Protein AF-A0A5Q0SIQ6-F1 (afdb_monomer_lite)

Secondary structure (DSSP, 8-state):
----------HHHHHHHHHHHHHHHHHHHHHHHTSPPPGGGEEEEEEEETTTEEEEEEEETTTTEEEEEEE-SS-EEEEE-S--------

Structure (mmCIF, N/CA/C/O backbone):
data_AF-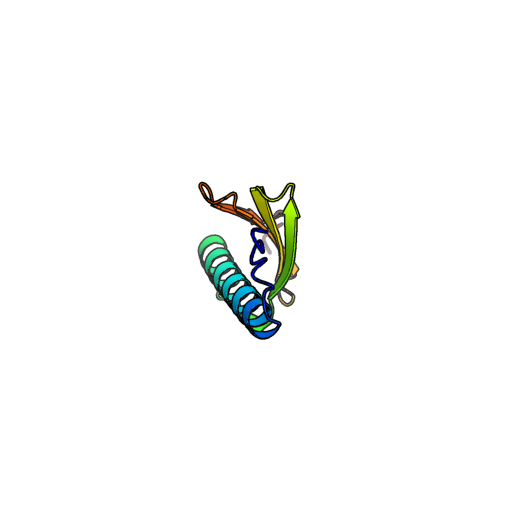A0A5Q0SIQ6-F1
#
_entry.id   AF-A0A5Q0SIQ6-F1
#
loop_
_atom_site.group_PDB
_atom_site.id
_atom_site.type_symbol
_atom_site.label_atom_id
_atom_site.label_alt_id
_atom_site.label_comp_id
_atom_site.label_asym_id
_atom_site.label_entity_id
_atom_site.label_seq_id
_atom_site.pdbx_PDB_ins_code
_atom_site.Cartn_x
_atom_site.Cartn_y
_atom_site.Cartn_z
_atom_site.occupancy
_atom_site.B_iso_or_equiv
_atom_site.auth_seq_id
_atom_site.auth_comp_id
_atom_site.auth_asym_id
_atom_site.auth_atom_id
_atom_site.pdbx_PDB_model_num
ATOM 1 N N . MET A 1 1 ? 24.413 8.562 -33.497 1.00 39.94 1 MET A N 1
ATOM 2 C CA . MET A 1 1 ? 23.026 8.514 -32.992 1.00 39.94 1 MET A CA 1
ATOM 3 C C . MET A 1 1 ? 23.111 8.096 -31.541 1.00 39.94 1 MET A C 1
ATOM 5 O O . MET A 1 1 ? 23.670 7.040 -31.284 1.00 39.94 1 MET A O 1
ATOM 9 N N . ALA A 1 2 ? 22.685 8.945 -30.608 1.00 39.97 2 ALA A N 1
ATOM 10 C CA . ALA A 1 2 ? 22.568 8.538 -29.214 1.00 39.97 2 ALA A CA 1
ATOM 11 C C . ALA A 1 2 ? 21.343 7.620 -29.117 1.00 39.97 2 ALA A C 1
ATOM 13 O O . ALA A 1 2 ? 20.226 8.076 -29.347 1.00 39.97 2 ALA A O 1
ATOM 14 N N . MET A 1 3 ? 21.563 6.327 -28.872 1.00 44.72 3 MET A N 1
ATOM 15 C CA . MET A 1 3 ? 20.512 5.469 -28.337 1.00 44.72 3 MET A CA 1
ATOM 16 C C . MET A 1 3 ? 20.236 5.988 -26.929 1.00 44.72 3 MET A C 1
ATOM 18 O O . MET A 1 3 ? 21.094 5.908 -26.055 1.00 44.72 3 MET A O 1
A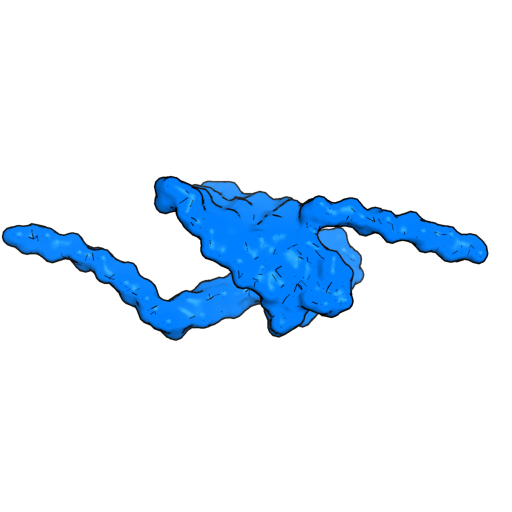TOM 22 N N . THR A 1 4 ? 19.089 6.626 -26.731 1.00 48.84 4 THR A N 1
ATOM 23 C CA . THR A 1 4 ? 18.555 6.827 -25.389 1.00 48.84 4 THR A CA 1
ATOM 24 C C . THR A 1 4 ? 18.146 5.451 -24.891 1.00 48.84 4 THR A C 1
ATOM 26 O O . THR A 1 4 ? 17.145 4.911 -25.356 1.00 48.84 4 THR A O 1
ATOM 29 N N . ASP A 1 5 ? 18.960 4.869 -24.012 1.00 44.09 5 ASP A N 1
ATOM 30 C CA . ASP A 1 5 ? 18.602 3.679 -23.246 1.00 44.09 5 ASP A CA 1
ATOM 31 C C . ASP A 1 5 ? 17.397 4.030 -22.362 1.00 44.09 5 ASP A C 1
ATOM 33 O O . ASP A 1 5 ? 17.531 4.474 -21.220 1.00 44.09 5 ASP A O 1
ATOM 37 N N . GLU A 1 6 ? 16.191 3.887 -22.909 1.00 52.34 6 GLU A N 1
ATOM 38 C CA . GLU A 1 6 ? 14.996 3.756 -22.089 1.00 52.34 6 GLU A CA 1
ATOM 39 C C . GLU A 1 6 ? 15.125 2.423 -21.350 1.00 52.34 6 GLU A C 1
ATOM 41 O O . GLU A 1 6 ? 14.921 1.349 -21.914 1.00 52.34 6 GLU A O 1
ATOM 46 N N . LEU A 1 7 ? 15.529 2.491 -20.079 1.00 57.66 7 LEU A N 1
ATOM 47 C CA . LEU A 1 7 ? 15.455 1.369 -19.151 1.00 57.66 7 LEU A CA 1
ATOM 48 C C . LEU A 1 7 ? 13.984 0.949 -19.025 1.00 57.66 7 LEU A C 1
ATOM 50 O O . LEU A 1 7 ? 13.217 1.520 -18.250 1.00 57.66 7 LEU A O 1
ATOM 54 N N . LEU A 1 8 ? 13.587 -0.040 -19.823 1.00 65.50 8 LEU A N 1
ATOM 55 C CA . LEU A 1 8 ? 12.290 -0.690 -19.713 1.00 65.50 8 LEU A CA 1
ATOM 56 C C . LEU A 1 8 ? 12.296 -1.531 -18.435 1.00 65.50 8 LEU A C 1
ATOM 58 O O . LEU A 1 8 ? 13.063 -2.486 -18.317 1.00 65.50 8 LEU A O 1
ATOM 62 N N . LEU A 1 9 ? 11.453 -1.157 -17.472 1.00 70.81 9 LEU A N 1
ATOM 63 C CA . LEU A 1 9 ? 11.244 -1.941 -16.256 1.00 70.81 9 LEU A CA 1
ATOM 64 C C . LEU A 1 9 ? 10.763 -3.343 -16.631 1.00 70.81 9 LEU A C 1
ATOM 66 O O . LEU A 1 9 ? 9.825 -3.499 -17.418 1.00 70.81 9 LEU A O 1
ATOM 70 N N . THR A 1 10 ? 11.396 -4.362 -16.057 1.00 82.62 10 THR A N 1
ATOM 71 C CA . THR A 1 10 ? 10.937 -5.739 -16.228 1.00 82.62 10 THR A CA 1
ATOM 72 C C . THR A 1 10 ? 9.698 -5.990 -15.370 1.00 82.62 10 THR A C 1
ATOM 74 O O . THR A 1 10 ? 9.393 -5.244 -14.436 1.00 82.62 10 THR A O 1
ATOM 77 N N . LYS A 1 11 ? 8.965 -7.067 -15.666 1.00 80.06 11 LYS A N 1
ATOM 78 C CA . LYS A 1 11 ? 7.832 -7.487 -14.833 1.00 80.06 11 LYS A CA 1
ATOM 79 C C . LYS A 1 11 ? 8.263 -7.754 -13.382 1.00 80.06 11 LYS A C 1
ATOM 81 O O . LYS A 1 11 ? 7.560 -7.346 -12.464 1.00 80.06 11 LYS A O 1
ATOM 86 N N . ASP A 1 12 ? 9.434 -8.352 -13.186 1.00 81.94 12 ASP A N 1
ATOM 87 C CA . ASP A 1 12 ? 9.970 -8.654 -11.856 1.00 81.94 12 ASP A CA 1
ATOM 88 C C . ASP A 1 12 ? 10.259 -7.370 -11.060 1.00 81.94 12 ASP A C 1
ATOM 90 O O . ASP A 1 12 ? 9.966 -7.298 -9.866 1.00 81.94 12 ASP A O 1
ATOM 94 N N . ASP A 1 13 ? 10.755 -6.318 -11.721 1.00 81.75 13 ASP A N 1
ATOM 95 C CA . ASP A 1 13 ? 10.968 -5.010 -11.087 1.00 81.75 13 ASP A CA 1
ATOM 96 C C . ASP A 1 13 ? 9.649 -4.386 -10.615 1.00 81.75 13 ASP A C 1
ATOM 98 O O . ASP A 1 13 ? 9.581 -3.800 -9.528 1.00 81.75 13 ASP A O 1
ATOM 102 N N . ILE A 1 14 ? 8.591 -4.532 -11.418 1.00 80.56 14 ILE A N 1
ATOM 103 C CA . ILE A 1 14 ? 7.245 -4.059 -11.085 1.00 80.56 14 ILE A CA 1
ATOM 104 C C . ILE A 1 14 ? 6.695 -4.837 -9.885 1.00 80.56 14 ILE A C 1
ATOM 106 O O . ILE A 1 14 ? 6.203 -4.219 -8.940 1.00 80.56 14 ILE A O 1
ATOM 110 N N . ASP A 1 15 ? 6.830 -6.162 -9.870 1.00 84.69 15 ASP A N 1
ATOM 111 C CA . ASP A 1 15 ? 6.347 -7.007 -8.772 1.00 84.69 15 ASP A CA 1
ATOM 112 C C . ASP A 1 15 ? 7.081 -6.690 -7.454 1.00 84.69 15 ASP A C 1
ATOM 114 O O . ASP A 1 15 ? 6.451 -6.533 -6.401 1.00 84.69 15 ASP A O 1
ATOM 118 N N . ILE A 1 16 ? 8.404 -6.482 -7.506 1.00 88.69 16 ILE A N 1
ATOM 119 C CA . ILE A 1 16 ? 9.206 -6.039 -6.353 1.00 88.69 16 ILE A CA 1
ATOM 120 C C . ILE A 1 16 ? 8.751 -4.658 -5.866 1.00 88.69 16 ILE A C 1
ATOM 122 O O . ILE A 1 16 ? 8.658 -4.423 -4.656 1.00 88.69 16 ILE A O 1
ATOM 126 N N . LEU A 1 17 ? 8.479 -3.727 -6.783 1.00 85.75 17 LEU A N 1
ATOM 127 C CA . LEU A 1 17 ? 8.022 -2.384 -6.435 1.00 85.75 17 LEU A CA 1
ATOM 128 C C . LEU A 1 17 ? 6.647 -2.426 -5.760 1.00 85.75 17 LEU A C 1
ATOM 130 O O . LEU A 1 17 ? 6.470 -1.811 -4.707 1.00 85.75 17 LEU A O 1
ATOM 134 N N . ILE A 1 18 ? 5.703 -3.189 -6.315 1.00 88.12 18 ILE A N 1
ATOM 135 C CA . ILE A 1 18 ? 4.369 -3.390 -5.737 1.00 88.12 18 ILE A CA 1
ATOM 136 C C . ILE A 1 18 ? 4.488 -3.988 -4.334 1.00 88.12 18 ILE A C 1
ATOM 138 O O . ILE A 1 18 ? 3.859 -3.490 -3.400 1.00 88.12 18 ILE A O 1
ATOM 142 N N . LEU A 1 19 ? 5.336 -5.002 -4.147 1.00 91.69 19 LEU A N 1
ATOM 143 C CA . LEU A 1 19 ? 5.560 -5.613 -2.838 1.00 91.69 19 LEU A CA 1
ATOM 144 C C . LEU A 1 19 ? 6.117 -4.604 -1.822 1.00 91.69 19 LEU A C 1
ATOM 146 O O . LEU A 1 19 ? 5.643 -4.541 -0.686 1.00 91.69 19 LEU A O 1
ATOM 150 N N . LYS A 1 20 ? 7.093 -3.776 -2.214 1.00 91.50 20 LYS A N 1
ATOM 151 C CA . LYS A 1 20 ? 7.631 -2.706 -1.352 1.00 91.50 20 LYS A CA 1
ATOM 152 C C . LYS A 1 20 ? 6.561 -1.686 -0.977 1.00 91.50 20 LYS A C 1
ATOM 154 O O . LYS A 1 20 ? 6.502 -1.265 0.178 1.00 91.50 20 LYS A O 1
ATOM 159 N N . ILE A 1 21 ? 5.707 -1.311 -1.926 1.00 90.56 21 ILE A N 1
ATOM 160 C CA . ILE A 1 21 ? 4.599 -0.383 -1.696 1.00 90.56 21 ILE A CA 1
ATOM 161 C C . ILE A 1 21 ? 3.611 -0.968 -0.683 1.00 90.56 21 ILE A C 1
ATOM 163 O O . ILE A 1 21 ? 3.284 -0.293 0.289 1.00 90.56 21 ILE A O 1
ATOM 167 N N . LYS A 1 22 ? 3.190 -2.226 -0.862 1.00 93.62 22 LYS A N 1
ATOM 168 C CA . LYS A 1 22 ? 2.268 -2.913 0.053 1.00 93.62 22 LYS A CA 1
ATOM 169 C C . LYS A 1 22 ? 2.820 -2.992 1.476 1.00 93.62 22 LYS A C 1
ATOM 171 O O . LYS A 1 22 ? 2.139 -2.600 2.415 1.00 93.62 22 LYS A O 1
ATOM 176 N N . ASN A 1 23 ? 4.079 -3.405 1.637 1.00 94.31 23 ASN A N 1
ATOM 177 C CA . ASN A 1 23 ? 4.736 -3.436 2.950 1.00 94.31 23 ASN A CA 1
ATOM 178 C C . ASN A 1 23 ? 4.816 -2.045 3.597 1.00 94.31 23 ASN A C 1
ATOM 180 O O . ASN A 1 23 ? 4.574 -1.890 4.792 1.00 94.31 23 ASN A O 1
ATOM 184 N N . THR A 1 24 ? 5.131 -1.020 2.801 1.00 91.88 24 THR A N 1
ATOM 185 C CA . THR A 1 24 ? 5.185 0.367 3.282 1.00 91.88 24 THR A CA 1
ATOM 186 C C . THR A 1 24 ? 3.810 0.843 3.743 1.00 91.88 24 THR A C 1
ATOM 188 O O . THR A 1 24 ? 3.691 1.427 4.817 1.00 91.88 24 THR A O 1
ATOM 191 N N . ALA A 1 25 ? 2.768 0.570 2.955 1.00 91.50 25 ALA A N 1
ATOM 192 C CA . ALA A 1 25 ? 1.395 0.920 3.286 1.00 91.50 25 ALA A CA 1
ATOM 193 C C . ALA A 1 25 ? 0.927 0.234 4.574 1.00 91.50 25 ALA A C 1
ATOM 195 O O . ALA A 1 25 ? 0.418 0.918 5.456 1.00 91.50 25 ALA A O 1
ATOM 196 N N . ALA A 1 26 ? 1.180 -1.072 4.720 1.00 93.25 26 ALA A N 1
ATOM 197 C CA . ALA A 1 26 ? 0.868 -1.826 5.933 1.00 93.25 26 ALA A CA 1
ATOM 198 C C . ALA A 1 26 ? 1.548 -1.210 7.156 1.00 93.25 26 ALA A C 1
ATOM 200 O O . ALA A 1 26 ? 0.886 -0.896 8.136 1.00 93.25 26 ALA A O 1
ATOM 201 N N . SER A 1 27 ? 2.854 -0.940 7.078 1.00 94.38 27 SER A N 1
ATOM 202 C CA . SER A 1 27 ? 3.597 -0.325 8.184 1.00 94.38 27 SER A CA 1
ATOM 203 C C . SER A 1 27 ? 3.051 1.055 8.573 1.00 94.38 27 SER A C 1
ATOM 205 O O . SER A 1 27 ? 2.943 1.364 9.762 1.00 94.38 27 SER A O 1
ATOM 207 N N . LEU A 1 28 ? 2.685 1.883 7.588 1.00 90.94 28 LEU A N 1
ATOM 208 C CA . LEU A 1 28 ? 2.085 3.192 7.838 1.00 90.94 28 LEU A CA 1
ATOM 209 C C . LEU A 1 28 ? 0.704 3.052 8.483 1.00 90.94 28 LEU A C 1
ATOM 211 O O . LEU A 1 28 ? 0.479 3.659 9.527 1.00 90.94 28 LEU A O 1
ATOM 215 N N . LEU A 1 29 ? -0.185 2.229 7.922 1.00 91.00 29 LEU A N 1
ATOM 216 C CA . LEU A 1 29 ? -1.502 1.951 8.500 1.00 91.00 29 LEU A CA 1
ATOM 217 C C . LEU A 1 29 ? -1.374 1.452 9.938 1.00 91.00 29 LEU A C 1
ATOM 219 O O . LEU A 1 29 ? -1.998 2.023 10.831 1.00 91.00 29 LEU A O 1
ATOM 223 N N . SER A 1 30 ? -0.483 0.489 10.184 1.00 91.31 30 SER A N 1
ATOM 224 C CA . SER A 1 30 ? -0.264 -0.051 11.521 1.00 91.31 30 SER A CA 1
ATOM 225 C C . SER A 1 30 ? 0.178 1.013 12.517 1.00 91.31 30 SER A C 1
ATOM 227 O O . SER A 1 30 ? -0.303 1.063 13.647 1.00 91.31 30 SER A O 1
ATOM 229 N N . LYS A 1 31 ? 1.062 1.919 12.089 1.00 90.12 31 LYS A N 1
ATOM 230 C CA . LYS A 1 31 ? 1.521 3.037 12.916 1.00 90.12 31 LYS A CA 1
ATOM 231 C C . LYS A 1 31 ? 0.411 4.050 13.207 1.00 90.12 31 LYS A C 1
ATOM 233 O O . LYS A 1 31 ? 0.371 4.586 14.309 1.00 90.12 31 LYS A O 1
ATOM 238 N N . TYR A 1 32 ? -0.440 4.355 12.228 1.00 86.75 32 TYR A N 1
ATOM 239 C CA . TYR A 1 32 ? -1.500 5.358 12.379 1.00 86.75 32 TYR A CA 1
ATOM 240 C C . TYR A 1 32 ? -2.715 4.835 13.150 1.00 86.75 32 TYR A C 1
ATOM 242 O O . TYR A 1 32 ? -3.360 5.615 13.846 1.00 86.75 32 TYR A O 1
ATOM 250 N N . LEU A 1 33 ? -3.014 3.541 13.037 1.00 88.00 33 LEU A N 1
ATOM 251 C CA . LEU A 1 33 ? -4.222 2.922 13.588 1.00 88.00 33 LEU A CA 1
ATOM 252 C C . LEU A 1 33 ? -3.954 2.020 14.796 1.00 88.00 33 LEU A C 1
ATOM 254 O O . LEU A 1 33 ? -4.895 1.535 15.415 1.00 88.00 33 LEU A O 1
ATOM 258 N N . ASN A 1 34 ? -2.681 1.824 15.154 1.00 87.00 34 ASN A N 1
ATOM 259 C CA . ASN A 1 34 ? -2.243 1.008 16.286 1.00 87.00 34 ASN A CA 1
ATOM 260 C C . ASN A 1 34 ? -2.782 -0.439 16.243 1.00 87.00 34 ASN A C 1
ATOM 262 O O . ASN A 1 34 ? -3.142 -1.016 17.268 1.00 87.00 34 ASN A O 1
ATOM 266 N N . PHE A 1 35 ? -2.829 -1.010 15.040 1.00 86.12 35 PHE A N 1
ATOM 267 C CA . PHE A 1 35 ? -3.238 -2.384 14.737 1.00 86.12 35 PHE A CA 1
ATOM 268 C C . PHE A 1 35 ? -2.265 -2.993 13.714 1.00 86.12 35 PHE A C 1
ATOM 270 O O . PHE A 1 35 ? -1.544 -2.248 13.068 1.00 86.12 35 PHE A O 1
ATOM 277 N N . GLU A 1 36 ? -2.186 -4.314 13.558 1.00 91.75 36 GLU A N 1
ATOM 278 C CA . GLU A 1 36 ? -1.267 -4.942 12.596 1.00 91.75 36 GLU A CA 1
ATOM 279 C C . G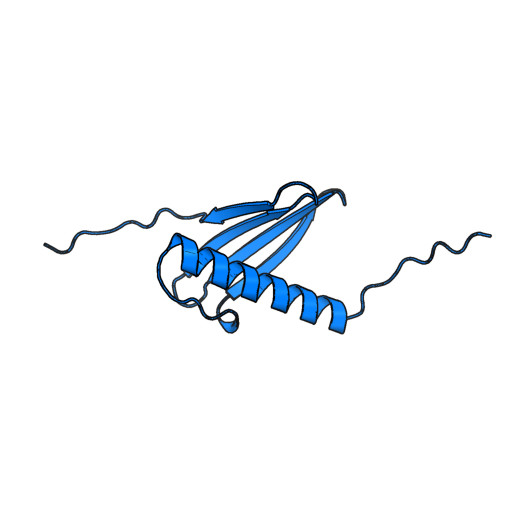LU A 1 36 ? -1.959 -5.228 11.254 1.00 91.75 36 GLU A C 1
ATOM 281 O O . GLU A 1 36 ? -2.919 -5.985 11.198 1.00 91.75 36 GLU A O 1
ATOM 286 N N . PHE A 1 37 ? -1.457 -4.648 10.161 1.00 92.31 37 PHE A N 1
ATOM 287 C CA . PHE A 1 37 ? -1.978 -4.879 8.809 1.00 92.31 37 PHE A CA 1
ATOM 288 C C . PHE A 1 37 ? -1.128 -5.890 8.029 1.00 92.31 37 PHE A C 1
ATOM 290 O O . PHE A 1 37 ? 0.096 -5.759 7.977 1.00 92.31 37 PHE A O 1
ATOM 297 N N . ASP A 1 38 ? -1.775 -6.850 7.357 1.00 93.69 38 ASP A N 1
ATOM 298 C CA . ASP A 1 38 ? -1.116 -7.800 6.449 1.00 93.69 38 ASP A CA 1
ATOM 299 C C . ASP A 1 38 ? -0.891 -7.156 5.061 1.00 93.69 38 ASP A C 1
ATOM 301 O O . ASP A 1 38 ? -1.856 -6.858 4.349 1.00 93.69 38 ASP A O 1
ATOM 305 N N . PRO A 1 39 ? 0.366 -6.995 4.598 1.00 94.12 39 PRO A N 1
ATOM 306 C CA . PRO A 1 39 ? 0.671 -6.470 3.267 1.00 94.12 39 PRO A CA 1
ATOM 307 C C . PRO A 1 39 ? -0.020 -7.216 2.116 1.00 94.12 39 PRO A C 1
ATOM 309 O O . PRO A 1 39 ? -0.273 -6.621 1.067 1.00 94.12 39 PRO A O 1
ATOM 312 N N . ASN A 1 40 ? -0.332 -8.507 2.270 1.00 94.44 40 ASN A N 1
ATOM 313 C CA . ASN A 1 40 ? -1.003 -9.292 1.230 1.00 94.44 40 ASN A CA 1
ATOM 314 C C . ASN A 1 40 ? -2.475 -8.903 1.053 1.00 94.44 40 ASN A C 1
ATOM 316 O O . ASN A 1 40 ? -3.018 -9.074 -0.041 1.00 94.44 40 ASN A O 1
ATOM 320 N N . LYS A 1 41 ? -3.103 -8.355 2.100 1.00 94.25 41 LYS A N 1
ATOM 321 C CA . LYS A 1 41 ? -4.482 -7.846 2.080 1.00 94.25 41 LYS A CA 1
ATOM 322 C C . LYS A 1 41 ? -4.586 -6.451 1.485 1.00 94.25 41 LYS A C 1
ATOM 324 O O . LYS A 1 41 ? -5.685 -6.020 1.138 1.00 94.25 41 LYS A O 1
ATOM 329 N N . ILE A 1 42 ? -3.457 -5.782 1.282 1.00 93.81 42 ILE A N 1
ATOM 330 C CA . ILE A 1 42 ? -3.417 -4.461 0.678 1.00 93.81 42 ILE A CA 1
ATOM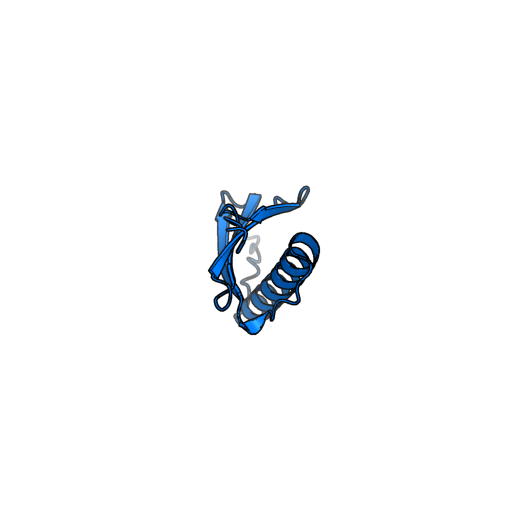 331 C C . ILE A 1 42 ? -3.470 -4.574 -0.845 1.00 93.81 42 ILE A C 1
ATOM 333 O O . ILE A 1 42 ? -2.631 -5.215 -1.493 1.00 93.81 42 ILE A O 1
ATOM 337 N N . ILE A 1 43 ? -4.449 -3.891 -1.426 1.00 93.94 43 ILE A N 1
ATOM 338 C CA . ILE A 1 43 ? -4.608 -3.707 -2.866 1.00 93.94 43 ILE A CA 1
ATOM 339 C C . ILE A 1 43 ? -4.174 -2.281 -3.184 1.00 93.94 43 ILE A C 1
ATOM 341 O O . ILE A 1 43 ? -4.596 -1.347 -2.506 1.00 93.94 43 ILE A O 1
ATOM 345 N N . VAL A 1 44 ? -3.305 -2.109 -4.182 1.00 92.50 44 VAL A N 1
ATOM 346 C CA . VAL A 1 44 ? -2.775 -0.795 -4.561 1.00 92.50 44 VAL A CA 1
ATOM 347 C C . VAL A 1 44 ? -2.835 -0.573 -6.061 1.00 92.50 44 VAL A C 1
ATOM 349 O O . VAL A 1 44 ? -2.620 -1.494 -6.845 1.00 92.50 44 VAL A O 1
ATOM 352 N N . GLU A 1 45 ? -3.037 0.681 -6.434 1.00 90.94 45 GLU A N 1
ATOM 353 C CA . GLU A 1 45 ? -2.928 1.198 -7.789 1.00 90.94 45 GLU A CA 1
ATOM 354 C C . GLU A 1 45 ? -1.950 2.374 -7.783 1.00 90.94 45 GLU A C 1
ATOM 356 O O . GLU A 1 45 ? -2.124 3.350 -7.048 1.00 90.94 45 GLU A O 1
ATOM 361 N N . ALA A 1 46 ? -0.894 2.273 -8.589 1.00 86.75 46 ALA A N 1
ATOM 362 C CA . ALA A 1 46 ? 0.125 3.306 -8.719 1.00 86.75 46 ALA A CA 1
ATOM 363 C C . ALA A 1 46 ? -0.093 4.108 -10.008 1.00 86.75 46 ALA A C 1
ATOM 365 O O . ALA A 1 46 ? -0.173 3.547 -11.097 1.00 86.75 46 ALA A O 1
ATOM 366 N N . MET A 1 47 ? -0.148 5.431 -9.883 1.00 85.88 47 MET A N 1
ATOM 367 C CA . MET A 1 47 ? -0.293 6.377 -10.986 1.00 85.88 47 MET A CA 1
ATOM 368 C C . MET A 1 47 ? 0.861 7.376 -10.966 1.00 85.88 47 MET A C 1
ATOM 370 O O . MET A 1 47 ? 1.151 7.985 -9.935 1.00 85.88 47 MET A O 1
ATOM 374 N N . LEU A 1 48 ? 1.513 7.567 -12.114 1.00 81.25 48 LEU A N 1
ATOM 375 C CA . LEU A 1 48 ? 2.557 8.571 -12.287 1.00 81.25 48 LEU A CA 1
ATOM 376 C C . LEU A 1 48 ? 1.977 9.794 -13.006 1.00 81.25 48 LEU A C 1
ATOM 378 O O . LEU A 1 48 ? 1.632 9.737 -14.183 1.00 81.25 48 LEU A O 1
ATOM 382 N N . TYR A 1 49 ? 1.883 10.914 -12.300 1.00 76.56 49 TYR A N 1
ATOM 383 C CA . TYR A 1 49 ? 1.400 12.181 -12.834 1.00 76.56 49 TYR A CA 1
ATOM 384 C C . TYR A 1 49 ? 2.566 13.032 -13.342 1.00 76.56 49 TYR A C 1
ATOM 386 O O . TYR A 1 49 ? 3.488 13.375 -12.592 1.00 76.56 49 TYR A O 1
ATOM 394 N N . ASN A 1 50 ? 2.502 13.393 -14.628 1.00 79.56 50 ASN A N 1
ATOM 395 C CA . ASN A 1 50 ? 3.455 14.264 -15.326 1.00 79.56 50 ASN A CA 1
ATOM 396 C C . ASN A 1 50 ? 4.932 13.849 -15.179 1.00 79.56 50 ASN A C 1
ATOM 398 O O . ASN A 1 50 ? 5.801 14.709 -15.238 1.00 79.56 50 ASN A O 1
ATOM 402 N N . ASN A 1 51 ? 5.229 12.564 -14.954 1.00 74.75 51 ASN A N 1
ATOM 403 C CA . ASN A 1 51 ? 6.579 12.046 -14.672 1.00 74.75 51 ASN A CA 1
ATOM 404 C C . ASN A 1 51 ? 7.273 12.648 -13.431 1.00 74.75 51 ASN A C 1
ATOM 406 O O . ASN A 1 51 ? 8.479 12.482 -13.267 1.00 74.75 51 ASN A O 1
ATOM 410 N N . VAL A 1 52 ? 6.539 13.336 -12.548 1.00 77.88 52 VAL A N 1
ATOM 411 C CA . VAL A 1 52 ? 7.117 14.009 -11.366 1.00 77.88 52 VAL A CA 1
ATOM 412 C C . VAL A 1 52 ? 6.498 13.520 -10.060 1.00 77.88 52 VAL A C 1
ATOM 414 O O . VAL A 1 52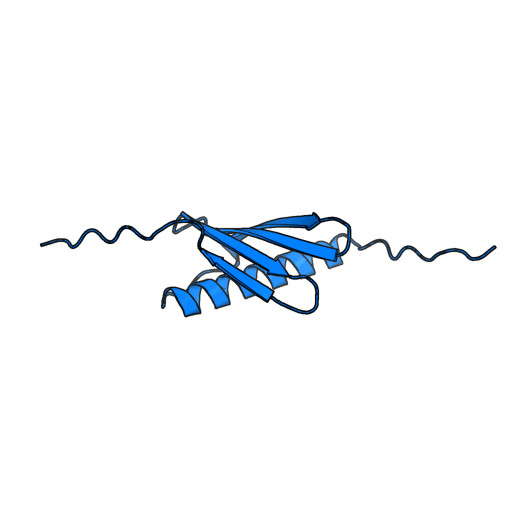 ? 7.174 13.507 -9.032 1.00 77.88 52 VAL A O 1
ATOM 417 N N . GLN A 1 53 ? 5.227 13.118 -10.072 1.00 85.12 53 GLN A N 1
ATOM 418 C CA . GLN A 1 53 ? 4.518 12.715 -8.863 1.00 85.12 53 GLN A CA 1
ATOM 419 C C . GLN A 1 53 ? 3.985 11.293 -8.993 1.00 85.12 53 GLN A C 1
ATOM 421 O O . GLN A 1 53 ? 3.148 11.012 -9.843 1.00 85.12 53 GLN A O 1
ATOM 426 N N . LEU A 1 54 ? 4.431 10.414 -8.105 1.00 85.62 54 LEU A N 1
ATOM 427 C CA . LEU A 1 54 ? 3.859 9.097 -7.896 1.00 85.62 54 LEU A CA 1
ATOM 428 C C . LEU A 1 54 ? 2.735 9.205 -6.866 1.00 85.62 54 LEU A C 1
ATOM 430 O O . LEU A 1 54 ? 2.967 9.577 -5.716 1.00 85.62 54 LEU A O 1
ATOM 434 N N . THR A 1 55 ? 1.524 8.854 -7.267 1.00 88.94 55 THR A N 1
ATOM 435 C CA . THR A 1 55 ? 0.383 8.704 -6.370 1.00 88.94 55 THR A CA 1
ATOM 436 C C . THR A 1 55 ? 0.003 7.236 -6.336 1.00 88.94 55 THR A C 1
ATOM 438 O O . THR A 1 55 ? -0.299 6.641 -7.364 1.00 88.94 55 THR A O 1
ATOM 441 N N . ILE A 1 56 ? 0.017 6.652 -5.149 1.00 91.06 56 ILE A N 1
ATOM 442 C CA . ILE A 1 56 ? -0.428 5.291 -4.892 1.00 91.06 56 ILE A CA 1
ATOM 443 C C . ILE A 1 56 ? -1.730 5.407 -4.123 1.00 91.06 56 ILE A C 1
ATOM 445 O O . ILE A 1 56 ? -1.750 5.954 -3.022 1.00 91.06 56 ILE A O 1
ATOM 449 N N . ARG A 1 57 ? -2.805 4.885 -4.693 1.00 93.25 57 ARG A N 1
ATOM 450 C CA . ARG A 1 57 ? -4.055 4.674 -3.968 1.00 93.25 57 ARG A CA 1
ATOM 451 C C . ARG A 1 57 ? -4.118 3.228 -3.548 1.00 93.25 57 ARG A C 1
ATOM 45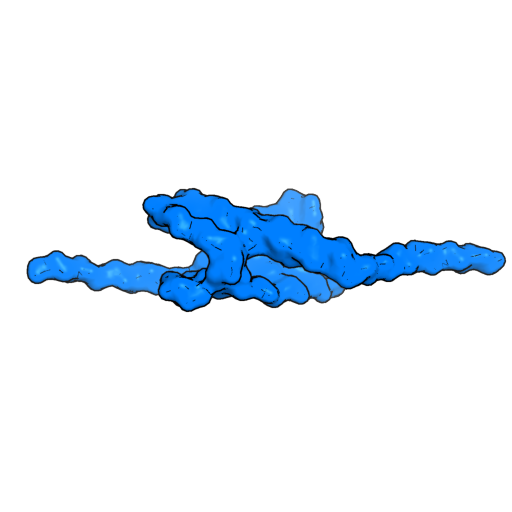3 O O . ARG A 1 57 ? -3.667 2.357 -4.285 1.00 93.25 57 ARG A O 1
ATOM 460 N N . GLY A 1 58 ? -4.648 2.973 -2.369 1.00 93.25 58 GLY A N 1
ATOM 461 C CA . GLY A 1 58 ? -4.824 1.611 -1.923 1.00 93.25 58 GLY A CA 1
ATOM 462 C C . GLY A 1 58 ? -5.976 1.460 -0.964 1.00 93.25 58 GLY A C 1
ATOM 463 O O . GLY A 1 58 ? -6.546 2.435 -0.483 1.00 93.25 58 GLY A O 1
ATOM 464 N N . ASN A 1 59 ? -6.313 0.204 -0.733 1.00 93.50 59 ASN A N 1
ATOM 465 C CA . ASN A 1 59 ? -7.304 -0.209 0.233 1.00 93.50 59 ASN A CA 1
ATOM 466 C C . ASN A 1 59 ? -6.773 -1.441 0.954 1.00 93.50 59 ASN A C 1
ATOM 468 O O . ASN A 1 59 ? -6.202 -2.335 0.318 1.00 93.50 59 ASN A O 1
ATOM 472 N N . ASP A 1 60 ? -6.968 -1.494 2.263 1.00 90.94 60 ASP A N 1
ATOM 473 C CA . ASP A 1 60 ? -6.862 -2.760 2.970 1.00 90.94 60 ASP A CA 1
ATOM 474 C C . ASP A 1 60 ? -8.156 -3.556 2.766 1.00 90.94 60 ASP A C 1
ATOM 476 O O . ASP A 1 60 ? -9.228 -3.095 3.136 1.00 90.94 60 ASP A O 1
ATOM 480 N N . SER A 1 61 ? -8.075 -4.730 2.140 1.00 88.50 61 SER A N 1
ATOM 481 C CA . SER A 1 61 ? -9.268 -5.511 1.775 1.00 88.50 61 SER A CA 1
ATOM 482 C C . SER A 1 61 ? -9.993 -6.157 2.958 1.00 88.50 61 SER A C 1
ATOM 484 O O . SER A 1 61 ? -11.139 -6.568 2.798 1.00 88.50 61 SER A O 1
ATOM 486 N N . GLU A 1 62 ? -9.349 -6.262 4.122 1.00 89.62 62 GLU A N 1
ATOM 487 C CA . GLU A 1 62 ? -9.933 -6.873 5.319 1.00 89.62 62 GLU A CA 1
ATOM 488 C C . GLU A 1 62 ? -10.727 -5.854 6.141 1.00 89.62 62 GLU A C 1
ATOM 490 O O . GLU A 1 62 ? -11.876 -6.105 6.497 1.00 89.62 62 GLU A O 1
ATOM 495 N N . HIS A 1 63 ? -10.142 -4.682 6.377 1.00 85.19 63 HIS A N 1
ATOM 496 C CA . HIS A 1 63 ? -10.731 -3.611 7.183 1.00 85.19 63 HIS A CA 1
ATOM 497 C C . HIS A 1 63 ? -11.418 -2.536 6.332 1.00 85.19 63 HIS A C 1
ATOM 499 O O . HIS A 1 63 ? -12.056 -1.638 6.872 1.00 85.19 63 HIS A O 1
ATOM 505 N N . ASN A 1 64 ? -11.279 -2.622 5.006 1.00 87.56 64 ASN A N 1
ATOM 506 C CA . ASN A 1 64 ? -11.804 -1.676 4.028 1.00 87.56 64 ASN A CA 1
ATOM 507 C C . ASN A 1 64 ? -11.358 -0.229 4.294 1.00 87.56 64 ASN A C 1
ATOM 509 O O . ASN A 1 64 ? -12.175 0.685 4.324 1.00 87.56 64 ASN A O 1
ATOM 513 N N . ILE A 1 65 ? -10.055 -0.039 4.526 1.00 88.44 65 ILE A N 1
ATOM 514 C CA . ILE A 1 65 ? -9.469 1.269 4.843 1.00 88.44 65 ILE A CA 1
ATOM 515 C C . ILE A 1 65 ? -8.826 1.868 3.591 1.00 88.44 65 ILE A C 1
ATOM 517 O O . ILE A 1 65 ? -7.698 1.487 3.244 1.00 88.44 65 ILE A O 1
ATOM 521 N N . PRO A 1 66 ? -9.487 2.830 2.922 1.00 91.62 66 PRO A N 1
ATOM 522 C CA . PRO A 1 66 ? -8.910 3.488 1.766 1.00 91.62 66 PRO A CA 1
ATOM 523 C C . PRO A 1 66 ? -7.816 4.467 2.201 1.00 91.62 66 PRO A C 1
ATOM 525 O O . PRO A 1 66 ? -7.974 5.252 3.139 1.00 91.62 66 PRO A O 1
ATOM 528 N N . PHE A 1 67 ? -6.695 4.462 1.488 1.00 91.06 67 PHE A N 1
ATOM 529 C CA . PHE A 1 67 ? -5.554 5.332 1.752 1.00 91.06 67 PHE A CA 1
ATOM 530 C C . PHE A 1 67 ? -4.881 5.821 0.465 1.00 91.06 67 PHE A C 1
ATOM 532 O O . PHE A 1 67 ? -5.075 5.297 -0.633 1.00 91.06 67 PHE A O 1
ATOM 539 N N . GLU A 1 68 ? -4.042 6.843 0.612 1.00 92.75 68 GLU A N 1
ATOM 540 C CA . GLU A 1 68 ? -3.259 7.442 -0.460 1.00 92.75 68 GLU A CA 1
ATOM 541 C C . GLU A 1 68 ? -1.831 7.748 0.017 1.00 92.75 68 GLU A C 1
ATOM 543 O O . GLU A 1 68 ? -1.625 8.413 1.036 1.00 92.75 68 GLU A O 1
ATOM 548 N N . ILE A 1 69 ? -0.832 7.290 -0.742 1.00 89.69 69 ILE A N 1
ATOM 549 C CA . ILE A 1 69 ? 0.575 7.685 -0.610 1.00 89.69 69 ILE A CA 1
ATOM 550 C C . ILE A 1 69 ? 0.929 8.561 -1.811 1.00 89.69 69 ILE A C 1
ATOM 552 O O . ILE A 1 69 ? 0.847 8.123 -2.954 1.00 89.69 69 ILE A O 1
ATOM 556 N N . ILE A 1 70 ? 1.370 9.792 -1.572 1.00 89.25 70 ILE A N 1
ATOM 557 C CA . ILE A 1 70 ? 1.856 10.696 -2.620 1.00 89.25 70 ILE A CA 1
ATOM 558 C C . ILE A 1 70 ? 3.345 10.931 -2.411 1.00 89.25 70 ILE A C 1
ATOM 560 O O . ILE A 1 70 ? 3.750 11.390 -1.344 1.00 89.25 70 ILE A O 1
ATOM 564 N N . SER A 1 71 ? 4.149 10.682 -3.440 1.00 84.12 71 SER A N 1
ATOM 565 C CA . SER A 1 71 ? 5.578 10.975 -3.465 1.00 84.12 71 SER A CA 1
ATOM 566 C C . SER A 1 71 ? 5.955 11.781 -4.702 1.00 84.12 71 SER A C 1
ATOM 568 O O . SER A 1 71 ? 5.539 11.463 -5.809 1.00 84.12 71 SER A O 1
ATOM 570 N N . ASN A 1 72 ? 6.780 12.812 -4.537 1.00 84.06 72 ASN A N 1
ATOM 571 C CA . ASN A 1 72 ? 7.402 13.545 -5.650 1.00 84.06 72 ASN A CA 1
ATOM 572 C C . ASN A 1 72 ? 8.941 13.472 -5.613 1.00 84.06 72 ASN A C 1
ATOM 574 O O . ASN A 1 72 ? 9.631 14.373 -6.091 1.00 84.06 72 ASN A O 1
ATOM 578 N N . GLY A 1 73 ? 9.486 12.456 -4.934 1.00 75.75 73 GLY A N 1
ATOM 579 C CA . GLY A 1 73 ? 10.924 12.279 -4.702 1.00 75.75 73 GLY A CA 1
ATOM 580 C C . GLY A 1 73 ? 11.521 13.162 -3.597 1.00 75.75 73 GLY A C 1
ATOM 581 O O . GLY A 1 73 ? 12.572 12.823 -3.064 1.00 75.75 73 GLY A O 1
ATOM 582 N N . LYS A 1 74 ? 10.857 14.258 -3.203 1.00 78.56 74 LYS A N 1
ATOM 583 C CA . LYS A 1 74 ? 11.287 15.133 -2.092 1.00 78.56 74 LYS A CA 1
ATOM 584 C C . LYS A 1 74 ? 10.425 14.978 -0.846 1.00 78.56 74 LYS A C 1
ATOM 586 O O . LYS A 1 74 ? 10.916 15.099 0.269 1.00 78.56 74 LYS A O 1
ATOM 591 N N . ILE A 1 75 ? 9.130 14.765 -1.044 1.00 77.62 75 ILE A N 1
ATOM 592 C CA . ILE A 1 75 ? 8.135 14.675 0.019 1.00 77.62 75 ILE A CA 1
ATOM 593 C C . ILE A 1 75 ? 7.347 13.394 -0.194 1.00 77.62 75 ILE A C 1
ATOM 595 O O . ILE A 1 75 ? 6.915 13.124 -1.313 1.00 77.62 75 ILE A O 1
ATOM 599 N N . MET A 1 76 ? 7.123 12.662 0.893 1.00 80.56 76 MET A N 1
ATOM 600 C CA . MET A 1 76 ? 6.154 11.579 0.962 1.00 80.56 76 MET A CA 1
ATOM 601 C C . MET A 1 76 ? 5.012 12.013 1.883 1.00 80.56 76 MET A C 1
ATOM 603 O O . MET A 1 76 ? 5.248 12.443 3.011 1.00 80.56 76 MET A O 1
ATOM 607 N N . LYS A 1 77 ? 3.777 11.947 1.391 1.00 87.69 77 LYS A N 1
ATOM 608 C CA . LYS A 1 77 ? 2.557 12.198 2.162 1.00 87.69 77 LYS A CA 1
ATOM 609 C C . LYS A 1 77 ? 1.757 10.911 2.226 1.00 87.69 77 LYS A C 1
ATOM 611 O O . LYS A 1 77 ? 1.595 10.258 1.203 1.00 87.69 77 LYS A O 1
ATOM 616 N N . PHE A 1 78 ? 1.238 10.596 3.402 1.00 89.12 78 PHE A N 1
ATOM 617 C CA . PHE A 1 78 ? 0.292 9.510 3.614 1.00 89.12 78 PHE A CA 1
ATOM 618 C C . PHE A 1 78 ? -1.026 10.096 4.111 1.00 89.12 78 PHE A C 1
ATOM 620 O O . PHE A 1 78 ? -1.017 11.013 4.936 1.00 89.12 78 PHE A O 1
ATOM 627 N N . LYS A 1 79 ? -2.142 9.602 3.584 1.00 89.12 79 LYS A N 1
ATOM 628 C CA . LYS A 1 79 ? -3.492 10.009 3.969 1.00 89.12 79 LYS A CA 1
ATOM 629 C C . LYS A 1 79 ? -4.383 8.781 4.042 1.00 89.12 79 LYS A C 1
ATOM 631 O O . LYS A 1 79 ? -4.356 7.969 3.128 1.00 89.12 79 LYS A O 1
ATOM 636 N N . ILE A 1 80 ? -5.201 8.694 5.080 1.00 88.06 80 ILE A N 1
ATOM 637 C CA . ILE A 1 80 ? -6.350 7.785 5.122 1.00 88.06 80 ILE A CA 1
ATOM 638 C C . ILE A 1 80 ? -7.540 8.585 4.580 1.00 88.06 80 ILE A C 1
ATOM 640 O O . ILE A 1 80 ? -7.707 9.749 4.949 1.00 88.06 80 ILE A O 1
ATOM 644 N N . LEU A 1 81 ? -8.270 8.023 3.616 1.00 86.00 81 LEU A N 1
ATOM 645 C CA . LEU A 1 81 ? -9.270 8.747 2.823 1.00 86.00 81 LEU A CA 1
ATOM 646 C C . LEU A 1 81 ? -10.673 8.732 3.447 1.00 86.00 81 LEU A C 1
ATOM 648 O O . LEU A 1 81 ? -11.474 9.596 3.100 1.00 86.00 81 LEU A O 1
ATOM 652 N N . GLU A 1 82 ? -10.954 7.823 4.382 1.00 74.00 82 GLU A N 1
ATOM 653 C CA . GLU A 1 82 ? -12.225 7.773 5.113 1.00 74.00 82 GLU A CA 1
ATOM 654 C C . GLU A 1 82 ? -12.042 8.050 6.611 1.00 74.00 82 GLU A C 1
ATOM 656 O O . GLU A 1 82 ? -11.065 7.632 7.237 1.00 74.00 82 GLU A O 1
ATOM 661 N N . TYR A 1 83 ? -12.994 8.803 7.169 1.00 59.97 83 TYR A N 1
ATOM 662 C CA . TYR A 1 83 ? -13.145 9.016 8.604 1.00 59.97 83 TYR A CA 1
ATOM 663 C C . TYR A 1 83 ? -13.562 7.688 9.246 1.00 59.97 83 TYR A C 1
ATOM 665 O O . TYR A 1 83 ? -14.594 7.133 8.888 1.00 59.97 83 TYR A O 1
ATOM 673 N N . LEU A 1 84 ? -12.783 7.195 10.211 1.00 56.75 84 LEU A N 1
ATOM 674 C CA . LEU A 1 84 ? -13.250 6.164 11.136 1.00 56.75 84 LEU A CA 1
ATOM 675 C C . LEU A 1 84 ? -14.429 6.744 11.934 1.00 56.75 84 LEU A C 1
ATOM 677 O O . LEU A 1 84 ? -14.219 7.568 12.826 1.00 56.75 84 LEU A O 1
ATOM 681 N N . GLU A 1 85 ? -15.661 6.360 11.604 1.00 48.91 85 GLU A N 1
ATOM 682 C CA . GLU A 1 85 ? -16.804 6.563 12.497 1.00 48.91 85 GLU A CA 1
ATOM 683 C C . GLU A 1 85 ? -16.687 5.544 13.635 1.00 48.91 85 GLU A C 1
ATOM 685 O O . GLU A 1 85 ? -16.929 4.352 13.463 1.00 48.91 85 GLU A O 1
ATOM 690 N N . PHE A 1 86 ? -16.243 6.009 14.804 1.00 49.81 86 PHE A N 1
ATOM 691 C CA . PHE A 1 86 ? -16.309 5.225 16.031 1.00 49.81 86 PHE A CA 1
ATOM 692 C C . PHE A 1 86 ? -17.706 5.400 16.629 1.00 49.81 86 PHE A C 1
ATOM 694 O O . PHE A 1 86 ? -18.030 6.472 17.141 1.00 49.81 86 PHE A O 1
ATOM 701 N N . GLU A 1 87 ? -18.530 4.358 16.565 1.00 47.72 87 GLU A N 1
ATOM 702 C CA . GLU A 1 87 ? -19.763 4.276 17.345 1.00 47.72 87 GLU A CA 1
ATOM 703 C C . GLU A 1 87 ? -19.404 3.719 18.734 1.00 47.72 87 GLU A C 1
ATOM 705 O O . GLU A 1 87 ? -18.905 2.599 18.867 1.00 47.72 87 GLU A O 1
ATOM 710 N N . GLU A 1 88 ? -19.564 4.532 19.779 1.00 36.25 88 GLU A N 1
ATOM 711 C CA . GLU A 1 88 ? -19.339 4.112 21.164 1.00 36.25 88 GLU A CA 1
ATOM 712 C C . GLU A 1 88 ? -20.492 3.190 21.586 1.00 36.25 88 GLU A C 1
ATOM 714 O O . GLU A 1 88 ? -21.626 3.636 21.767 1.00 36.25 88 GLU A O 1
ATOM 719 N N . VAL A 1 89 ? -20.224 1.887 21.715 1.00 49.81 89 VAL A N 1
ATOM 720 C CA . VAL A 1 89 ? -21.218 0.938 22.235 1.00 49.81 89 VAL A CA 1
ATOM 721 C C . VAL A 1 89 ? -21.372 1.200 23.737 1.00 49.81 89 VAL A C 1
ATOM 723 O O . VAL A 1 89 ? -20.448 0.921 24.503 1.00 49.81 89 VAL A O 1
ATOM 726 N N . SER A 1 90 ? -22.506 1.789 24.136 1.00 41.25 90 SER A N 1
ATOM 727 C CA . SER A 1 90 ? -22.869 2.069 25.539 1.00 41.25 90 SER A CA 1
ATOM 728 C C . SER A 1 90 ? -23.538 0.877 26.217 1.00 41.25 90 SER A C 1
ATOM 730 O O . SER A 1 90 ? -24.323 0.178 25.537 1.00 41.25 90 SER A O 1
#

Foldseek 3Di:
DDPPPPPDDDPVNVVVVLLVVLVVVQVVCCVVVVHGADSVQKDWDWDQDPVQKIKIWIARNPVRWTKIWIDRPPDTDIGTPDDPPDDDDD

Sequence (90 aa):
MAMTDELLLTKDDIDILILKIKNTAASLLSKYLNFEFDPNKIIVEAMLYNNVQLTIRGNDSEHNIPFEIISNGKIMKFKILEYLEFEEVS

pLDDT: mean 80.63, std 15.94, range [36.25, 94.44]

Radius of gyration: 16.38 Å; chains: 1; bounding box: 46×24×58 Å